Protein AF-A0A2A2WLZ0-F1 (afdb_monomer_lite)

Foldseek 3Di:
DDDDDDDDPDDPDPVVLVVLPDQADDLQALVNLVVLLPDPVNVVQLVVQWQDDDLPDFTFGNDDADPVQFDKGQSDDDDDPDSRRIDTSLVNLQCSVPNGDHDPRSDPVPRDDDDDPVPRNRGNNND

Radius of gyration: 19.58 Å; chains: 1; bounding box: 45×59×43 Å

pLDDT: mean 82.62, std 17.24, range [42.44, 98.56]

Structure (mmCIF, N/CA/C/O backbone):
data_AF-A0A2A2WLZ0-F1
#
_entry.id   AF-A0A2A2WLZ0-F1
#
loop_
_atom_site.group_PDB
_atom_site.id
_atom_site.type_symbol
_atom_site.label_atom_id
_atom_site.label_alt_id
_atom_site.label_comp_id
_atom_site.label_asym_id
_atom_site.label_entity_id
_atom_site.label_seq_id
_atom_site.pdbx_PDB_ins_code
_atom_site.Cartn_x
_atom_site.Cartn_y
_atom_site.Cartn_z
_atom_site.occupancy
_atom_site.B_iso_or_equiv
_atom_site.auth_seq_id
_atom_site.auth_comp_id
_atom_site.auth_asym_id
_atom_site.auth_atom_id
_atom_site.pdbx_PDB_model_num
ATOM 1 N N . MET A 1 1 ? 30.408 -48.717 1.019 1.00 42.78 1 MET A N 1
ATOM 2 C CA . MET A 1 1 ? 29.169 -47.911 0.985 1.00 42.78 1 MET A CA 1
ATOM 3 C C . MET A 1 1 ? 29.456 -46.684 0.138 1.00 42.78 1 MET A C 1
ATOM 5 O O . MET A 1 1 ? 30.128 -45.777 0.607 1.00 42.78 1 MET A O 1
ATOM 9 N N . THR A 1 2 ? 29.088 -46.718 -1.139 1.00 42.44 2 THR A N 1
ATOM 10 C CA . THR A 1 2 ? 29.422 -45.679 -2.125 1.00 42.44 2 THR A CA 1
ATOM 11 C C . THR A 1 2 ? 28.236 -44.727 -2.231 1.00 42.44 2 THR A C 1
ATOM 13 O O . THR A 1 2 ? 27.134 -45.160 -2.55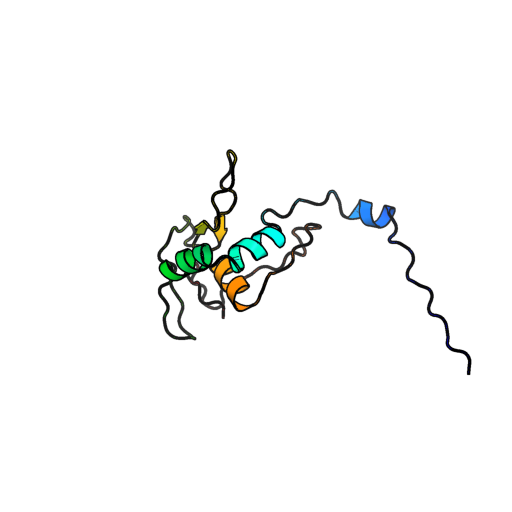7 1.00 42.44 2 THR A O 1
ATOM 16 N N . ALA A 1 3 ? 28.441 -43.452 -1.899 1.00 46.91 3 ALA A N 1
ATOM 17 C CA . ALA A 1 3 ? 27.422 -42.418 -2.033 1.00 46.91 3 ALA A CA 1
ATOM 18 C C . ALA A 1 3 ? 27.069 -42.236 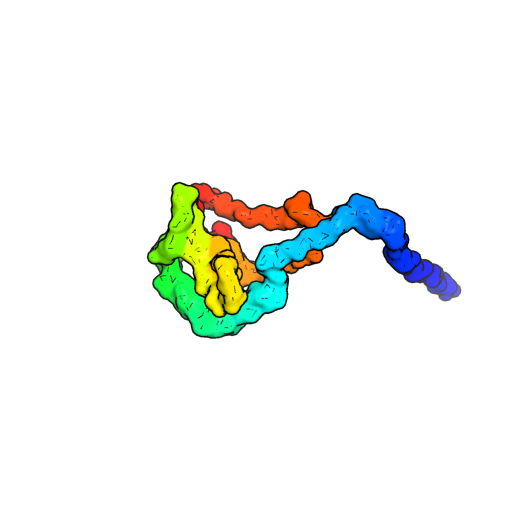-3.518 1.00 46.91 3 ALA A C 1
ATOM 20 O O . ALA A 1 3 ? 27.950 -41.971 -4.337 1.00 46.91 3 ALA A O 1
ATOM 21 N N . ALA A 1 4 ? 25.793 -42.403 -3.868 1.00 49.28 4 ALA A N 1
ATOM 22 C CA . ALA A 1 4 ? 25.300 -42.096 -5.202 1.00 49.28 4 ALA A CA 1
ATOM 23 C C . ALA A 1 4 ? 25.375 -40.578 -5.417 1.00 49.28 4 ALA A C 1
ATOM 25 O O . ALA A 1 4 ? 24.677 -39.806 -4.759 1.00 49.28 4 ALA A O 1
ATOM 26 N N . LEU A 1 5 ? 26.256 -40.157 -6.323 1.00 54.19 5 LEU A N 1
ATOM 27 C CA . LEU A 1 5 ? 26.304 -38.795 -6.838 1.00 54.19 5 LEU A CA 1
ATOM 28 C C . LEU A 1 5 ? 25.038 -38.575 -7.672 1.00 54.19 5 LEU A C 1
ATOM 30 O O . LEU A 1 5 ? 24.927 -39.095 -8.781 1.00 54.19 5 LEU A O 1
ATOM 34 N N . PHE A 1 6 ? 24.067 -37.838 -7.133 1.00 50.25 6 PHE A N 1
ATOM 35 C CA . PHE A 1 6 ? 22.956 -37.344 -7.940 1.00 50.25 6 PHE A CA 1
ATOM 36 C C . PHE A 1 6 ? 23.512 -36.348 -8.969 1.00 50.25 6 PHE A C 1
ATOM 38 O O . PHE A 1 6 ? 24.222 -35.417 -8.575 1.00 50.25 6 PHE A O 1
ATOM 45 N N . PRO A 1 7 ? 23.236 -36.526 -10.272 1.00 55.56 7 PRO A N 1
ATOM 46 C CA . PRO A 1 7 ? 23.659 -35.567 -11.277 1.00 55.56 7 PRO A CA 1
ATOM 47 C C . PRO A 1 7 ? 22.993 -34.215 -11.006 1.00 55.56 7 PRO A C 1
ATOM 49 O O . PRO A 1 7 ? 21.803 -34.141 -10.696 1.00 55.56 7 PRO A O 1
ATOM 52 N N . LEU A 1 8 ? 23.782 -33.145 -11.116 1.00 54.44 8 LEU A N 1
ATOM 53 C CA . LEU A 1 8 ? 23.266 -31.780 -11.099 1.00 54.44 8 LEU A CA 1
ATOM 54 C C . LEU A 1 8 ? 22.199 -31.643 -12.198 1.00 54.44 8 LEU A C 1
ATOM 56 O O . LEU A 1 8 ? 22.409 -32.165 -13.298 1.00 54.44 8 LEU A O 1
ATOM 60 N N . PRO A 1 9 ? 21.066 -30.966 -11.934 1.00 57.00 9 PRO A N 1
ATOM 61 C CA . PRO A 1 9 ? 20.073 -30.729 -12.968 1.00 57.00 9 PRO A CA 1
ATOM 62 C C . PRO A 1 9 ? 20.734 -30.003 -14.142 1.00 57.00 9 PRO A C 1
ATOM 64 O O . PRO A 1 9 ? 21.502 -29.057 -13.948 1.00 57.00 9 PRO A O 1
ATOM 67 N N . ALA A 1 10 ? 20.454 -30.482 -15.355 1.00 63.12 10 ALA A N 1
ATOM 68 C CA . ALA A 1 10 ? 20.907 -29.843 -16.579 1.00 63.12 10 ALA A CA 1
ATOM 69 C C . ALA A 1 10 ? 20.489 -28.365 -16.574 1.00 63.12 10 ALA A C 1
ATOM 71 O O . ALA A 1 10 ? 19.414 -28.018 -16.075 1.00 63.12 10 ALA A O 1
ATOM 72 N N . ALA A 1 11 ? 21.352 -27.498 -17.111 1.00 59.47 11 ALA A N 1
ATOM 73 C CA . ALA A 1 11 ? 21.020 -26.092 -17.298 1.00 59.47 11 ALA A CA 1
ATOM 74 C C . ALA A 1 11 ? 19.663 -25.981 -18.023 1.00 59.47 11 ALA A C 1
ATOM 76 O O . ALA A 1 11 ? 19.402 -26.785 -18.923 1.00 59.47 11 ALA A O 1
ATOM 77 N N . PRO A 1 12 ? 18.789 -25.043 -17.621 1.00 58.50 12 PRO A N 1
ATOM 78 C CA . PRO A 1 12 ? 17.434 -24.970 -18.149 1.00 58.50 12 PRO A CA 1
ATOM 79 C C . PRO A 1 12 ? 17.461 -24.846 -19.674 1.00 58.50 12 PRO A C 1
ATOM 81 O O . PRO A 1 12 ? 18.141 -23.978 -20.226 1.00 58.50 12 PRO A O 1
ATOM 84 N N . ASP A 1 13 ? 16.725 -25.739 -20.335 1.00 65.62 13 ASP A N 1
ATOM 85 C CA . ASP A 1 13 ? 16.619 -25.794 -21.787 1.00 65.62 13 ASP A CA 1
ATOM 86 C C . ASP A 1 13 ? 16.086 -24.457 -22.317 1.00 65.62 13 ASP A C 1
ATOM 88 O O . ASP A 1 13 ? 14.995 -23.993 -21.968 1.00 65.62 13 ASP A O 1
ATOM 92 N N . THR A 1 14 ? 16.889 -23.811 -23.156 1.00 58.31 14 THR A N 1
ATOM 93 C CA . THR A 1 14 ? 16.584 -22.495 -23.717 1.00 58.31 14 THR A CA 1
ATOM 94 C C . THR A 1 14 ? 15.345 -22.550 -24.619 1.00 58.31 14 THR A C 1
ATOM 96 O O . THR A 1 14 ? 14.612 -21.563 -24.699 1.00 58.31 14 THR A O 1
ATOM 99 N N . GLN A 1 15 ? 15.040 -23.710 -25.224 1.00 60.66 15 GLN A N 1
ATOM 100 C CA . GLN A 1 15 ? 13.779 -23.913 -25.945 1.00 60.66 15 GLN A CA 1
ATOM 101 C C . GLN A 1 15 ? 12.575 -23.876 -25.000 1.00 60.66 15 GLN A C 1
ATOM 103 O O . GLN A 1 15 ? 11.583 -23.218 -25.312 1.00 60.66 15 GLN A O 1
ATOM 108 N N . GLN A 1 16 ? 12.664 -24.495 -23.821 1.00 60.50 16 GLN A N 1
ATOM 109 C CA . GLN A 1 16 ? 11.573 -24.496 -22.844 1.00 60.50 16 GLN A CA 1
ATOM 110 C C . GLN A 1 16 ? 11.287 -23.086 -22.300 1.00 60.50 16 GLN A C 1
ATOM 112 O O . GLN A 1 16 ? 10.130 -22.733 -22.080 1.00 60.50 16 GLN A O 1
ATOM 117 N N . LEU A 1 17 ? 12.322 -22.252 -22.148 1.00 59.03 17 LEU A N 1
ATOM 118 C CA . LEU A 1 17 ? 12.171 -20.846 -21.755 1.00 59.03 17 LEU A CA 1
ATOM 119 C C . LEU A 1 17 ? 11.491 -19.997 -22.843 1.00 59.03 17 LEU A C 1
ATOM 121 O O . LEU A 1 17 ? 10.722 -19.099 -22.510 1.00 59.03 17 LEU A O 1
ATOM 125 N N . SER A 1 18 ? 11.710 -20.301 -24.128 1.00 63.25 18 SER A N 1
ATOM 126 C CA . SER A 1 18 ? 11.085 -19.576 -25.249 1.00 63.25 18 SER A CA 1
ATOM 127 C C . SER A 1 18 ? 9.566 -19.790 -25.362 1.00 63.25 18 SER A C 1
ATOM 129 O O . SER A 1 18 ? 8.857 -18.936 -25.892 1.00 63.25 18 SER A O 1
ATOM 131 N N . LEU A 1 19 ? 9.045 -20.890 -24.803 1.00 66.19 19 LEU A N 1
ATOM 132 C CA . LEU A 1 19 ? 7.610 -21.204 -24.771 1.00 66.19 19 LEU A CA 1
ATOM 133 C C . LEU A 1 19 ? 6.832 -20.397 -23.716 1.00 66.19 19 LEU A C 1
ATOM 135 O O . LEU A 1 19 ? 5.603 -20.371 -23.752 1.00 66.19 19 LEU A O 1
ATOM 139 N N . LEU A 1 20 ? 7.527 -19.732 -22.787 1.00 65.19 20 LEU A N 1
ATOM 140 C CA . LEU A 1 20 ? 6.916 -18.906 -21.737 1.00 65.19 20 LEU A CA 1
ATOM 141 C C . LEU A 1 20 ? 6.493 -17.510 -22.240 1.00 65.19 20 LEU A C 1
ATOM 143 O O . LEU A 1 20 ? 5.816 -16.781 -21.515 1.00 65.19 20 LEU A O 1
ATOM 147 N N . GLY A 1 21 ? 6.837 -17.160 -23.487 1.00 64.12 21 GLY A N 1
ATOM 148 C CA . GLY A 1 21 ? 6.600 -15.842 -24.078 1.00 64.12 21 GLY A CA 1
ATOM 149 C C . GLY A 1 21 ? 7.570 -14.770 -23.570 1.00 64.12 21 GLY A C 1
ATOM 150 O O . GLY A 1 21 ? 8.447 -15.037 -22.748 1.00 64.12 21 GLY A O 1
ATOM 151 N N . ASP A 1 22 ? 7.417 -13.538 -24.064 1.00 64.50 22 ASP A N 1
ATOM 152 C CA . ASP A 1 22 ? 8.259 -12.423 -23.622 1.00 64.50 22 ASP A CA 1
ATOM 153 C C . ASP A 1 22 ? 7.948 -12.061 -22.157 1.00 64.50 22 ASP A C 1
ATOM 155 O O . ASP A 1 22 ? 6.790 -11.744 -21.839 1.00 64.50 22 ASP A O 1
ATOM 159 N N . PRO A 1 23 ? 8.949 -12.054 -21.253 1.00 59.06 23 PRO A N 1
ATOM 160 C CA . PRO A 1 23 ? 8.738 -11.674 -19.865 1.00 59.06 23 PRO A CA 1
ATOM 161 C C . PRO A 1 23 ? 8.198 -10.245 -19.798 1.00 59.06 23 PRO A C 1
ATOM 163 O O . PRO A 1 23 ? 8.811 -9.287 -20.279 1.00 59.06 23 PRO A O 1
ATOM 166 N N . ARG A 1 24 ? 7.021 -10.089 -19.186 1.00 62.09 24 ARG A N 1
ATOM 167 C CA . ARG A 1 24 ? 6.411 -8.772 -19.004 1.00 62.09 24 ARG A CA 1
ATOM 168 C C . ARG A 1 24 ? 6.997 -8.133 -17.749 1.00 62.09 24 ARG A C 1
ATOM 170 O O . ARG A 1 24 ? 6.863 -8.699 -16.664 1.00 62.09 24 ARG A O 1
ATOM 177 N N . PRO A 1 25 ? 7.589 -6.932 -17.836 1.00 63.38 25 PRO A N 1
ATOM 178 C CA . PRO A 1 25 ? 8.159 -6.290 -16.663 1.00 63.38 25 PRO A CA 1
ATOM 179 C C . PRO A 1 25 ? 7.081 -6.079 -15.593 1.00 63.38 25 PRO A C 1
ATOM 181 O O . PRO A 1 25 ? 6.024 -5.494 -15.852 1.00 63.38 25 PRO A O 1
ATOM 184 N N . VAL A 1 26 ? 7.359 -6.542 -14.370 1.00 71.31 26 VAL A N 1
ATOM 185 C CA . VAL A 1 26 ? 6.492 -6.296 -13.214 1.00 71.31 26 VAL A CA 1
ATOM 186 C C . VAL A 1 26 ? 6.353 -4.789 -13.030 1.00 71.31 26 VAL A C 1
ATOM 188 O O . VAL A 1 26 ? 7.346 -4.075 -12.892 1.00 71.31 26 VAL A O 1
ATOM 191 N N . ARG A 1 27 ? 5.108 -4.296 -12.983 1.00 73.50 27 ARG A N 1
ATOM 192 C CA . ARG A 1 27 ? 4.817 -2.857 -12.849 1.00 73.50 27 ARG A CA 1
ATOM 193 C C . ARG A 1 27 ? 5.504 -2.222 -11.632 1.00 73.50 27 ARG A C 1
ATOM 195 O O . ARG A 1 27 ? 5.918 -1.067 -11.704 1.00 73.50 27 ARG A O 1
ATOM 202 N N . THR A 1 28 ? 5.618 -2.977 -10.541 1.00 83.69 28 THR A N 1
ATOM 203 C CA . THR A 1 28 ? 6.335 -2.590 -9.323 1.00 83.69 28 THR A CA 1
ATOM 204 C C . THR A 1 28 ? 7.266 -3.727 -8.886 1.00 83.69 28 THR A C 1
ATOM 206 O O . THR A 1 28 ? 6.795 -4.667 -8.243 1.00 83.69 28 THR A O 1
ATOM 209 N N . PRO A 1 29 ? 8.569 -3.661 -9.210 1.00 82.38 29 PRO A N 1
ATOM 210 C CA . PRO A 1 29 ? 9.546 -4.664 -8.791 1.00 82.38 29 PRO A CA 1
ATOM 211 C C . PRO A 1 29 ? 9.684 -4.775 -7.264 1.00 82.38 29 PRO A C 1
ATOM 213 O O . PRO A 1 29 ? 9.500 -3.792 -6.539 1.00 82.38 29 PRO A O 1
ATOM 216 N N . ALA A 1 30 ? 10.093 -5.951 -6.774 1.00 85.69 30 ALA A N 1
ATOM 217 C CA . ALA A 1 30 ? 10.331 -6.215 -5.350 1.00 85.69 30 ALA A CA 1
ATOM 218 C C . ALA A 1 30 ? 11.356 -5.253 -4.716 1.00 85.69 30 ALA A C 1
ATOM 220 O O . ALA A 1 30 ? 11.249 -4.900 -3.541 1.00 85.69 30 ALA A O 1
ATOM 221 N N . THR A 1 31 ? 12.325 -4.765 -5.495 1.00 87.38 31 THR A N 1
ATOM 222 C CA . THR A 1 31 ? 13.296 -3.753 -5.051 1.00 87.38 31 THR A CA 1
ATOM 223 C C . THR A 1 31 ? 12.634 -2.426 -4.675 1.00 87.38 31 THR A C 1
ATOM 225 O O . THR A 1 31 ? 12.968 -1.869 -3.631 1.00 87.38 31 THR A O 1
ATOM 228 N N . LEU A 1 32 ? 11.654 -1.946 -5.452 1.00 89.50 32 LEU A N 1
ATOM 229 C CA . LEU A 1 32 ? 10.895 -0.736 -5.108 1.00 89.50 32 LEU A CA 1
ATOM 230 C C . LEU A 1 32 ? 10.037 -0.947 -3.862 1.00 89.50 32 LEU A C 1
ATOM 232 O O . LEU A 1 32 ? 10.005 -0.081 -2.990 1.00 89.50 32 LEU A O 1
ATOM 236 N N . TRP A 1 33 ? 9.388 -2.110 -3.748 1.00 92.00 33 TRP A N 1
ATOM 237 C CA . TRP A 1 33 ? 8.651 -2.467 -2.538 1.00 92.00 33 TRP A CA 1
ATOM 238 C C . TRP A 1 33 ? 9.543 -2.446 -1.306 1.00 92.00 33 TRP A C 1
ATOM 240 O O . TRP A 1 33 ? 9.148 -1.864 -0.302 1.00 92.00 33 TRP A O 1
ATOM 250 N N . ARG A 1 34 ? 10.755 -3.004 -1.390 1.00 93.44 34 ARG A N 1
ATOM 251 C CA . ARG A 1 34 ? 11.720 -2.971 -0.288 1.00 93.44 34 ARG A CA 1
ATOM 252 C C . ARG A 1 34 ? 12.021 -1.542 0.141 1.00 93.44 34 ARG A C 1
ATOM 254 O O . ARG A 1 34 ? 11.858 -1.242 1.313 1.00 93.44 34 ARG A O 1
ATOM 261 N N . ILE A 1 35 ? 12.348 -0.660 -0.805 1.00 93.81 35 ILE A N 1
ATOM 262 C CA . ILE A 1 35 ? 12.631 0.756 -0.522 1.00 93.81 35 ILE A CA 1
ATOM 263 C C . ILE A 1 35 ? 11.451 1.419 0.197 1.00 93.81 35 ILE A C 1
ATOM 265 O O . ILE A 1 35 ? 11.625 2.004 1.264 1.00 93.81 35 ILE A O 1
ATOM 269 N N . TRP A 1 36 ? 10.241 1.318 -0.358 1.00 94.75 36 TRP A N 1
ATOM 270 C CA . TRP A 1 36 ? 9.069 1.996 0.203 1.00 94.75 36 TRP A CA 1
ATOM 271 C C . TRP A 1 36 ? 8.660 1.435 1.556 1.00 94.75 36 TRP A C 1
ATOM 273 O O . TRP A 1 36 ? 8.323 2.191 2.463 1.00 94.75 36 TRP A O 1
ATOM 283 N N . LEU A 1 37 ? 8.704 0.109 1.692 1.00 95.81 37 LEU A N 1
ATOM 284 C CA . LEU A 1 37 ? 8.347 -0.563 2.924 1.00 95.81 37 LEU A CA 1
ATOM 285 C C . LEU A 1 37 ? 9.398 -0.377 4.002 1.00 95.81 37 LEU A C 1
ATOM 287 O O . LEU A 1 37 ? 9.031 -0.621 5.135 1.00 95.81 37 LEU A O 1
ATOM 291 N N . THR A 1 38 ? 10.645 0.022 3.732 1.00 96.62 38 THR A N 1
ATOM 292 C CA . THR A 1 38 ? 11.651 0.304 4.778 1.00 96.62 38 THR A CA 1
ATOM 293 C C . THR A 1 38 ? 11.846 1.790 5.063 1.00 96.62 38 THR A C 1
ATOM 295 O O . THR A 1 38 ? 12.345 2.121 6.132 1.00 96.62 38 THR A O 1
ATOM 298 N N . ASP A 1 39 ? 11.445 2.681 4.154 1.00 96.62 39 ASP A N 1
ATOM 299 C CA . ASP A 1 39 ? 11.570 4.129 4.338 1.00 96.62 39 ASP A CA 1
ATOM 300 C C . ASP A 1 39 ? 10.629 4.656 5.450 1.00 96.62 39 ASP A C 1
ATOM 302 O O . ASP A 1 39 ? 9.398 4.589 5.301 1.00 96.62 39 ASP A O 1
ATOM 306 N N . PRO A 1 40 ? 11.164 5.227 6.550 1.00 97.50 40 PRO A N 1
ATOM 307 C CA . PRO A 1 40 ? 10.352 5.740 7.653 1.00 97.50 40 PRO A CA 1
ATOM 308 C C . PRO A 1 40 ? 9.366 6.829 7.223 1.00 97.50 40 PRO A C 1
ATOM 310 O O . PRO A 1 40 ? 8.217 6.825 7.668 1.00 97.50 40 PRO A O 1
ATOM 313 N N . ALA A 1 41 ? 9.772 7.725 6.317 1.00 96.62 41 ALA A N 1
ATOM 314 C CA . ALA A 1 41 ? 8.909 8.809 5.858 1.00 96.62 41 ALA A CA 1
ATOM 315 C C . ALA A 1 41 ? 7.705 8.264 5.074 1.00 96.62 41 ALA A C 1
ATOM 317 O O . ALA A 1 41 ? 6.571 8.716 5.253 1.00 96.62 41 ALA A O 1
ATOM 318 N N . THR A 1 42 ? 7.920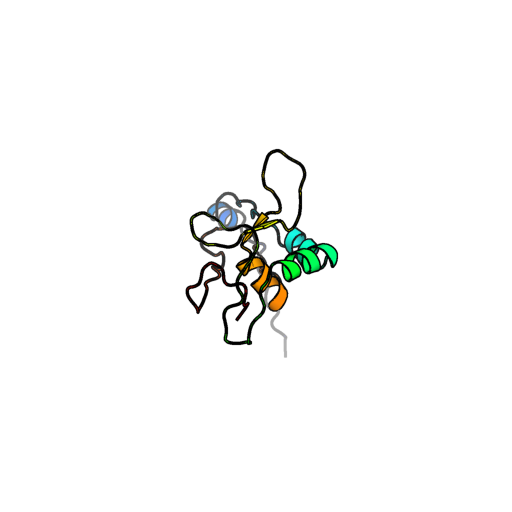 7.263 4.219 1.00 96.88 42 THR A N 1
ATOM 319 C CA . THR A 1 42 ? 6.845 6.603 3.469 1.00 96.88 42 THR A CA 1
ATOM 320 C C . THR A 1 42 ? 5.895 5.839 4.385 1.00 96.88 42 THR A C 1
ATOM 322 O O . THR A 1 42 ? 4.679 5.999 4.244 1.00 96.88 42 THR A O 1
ATOM 325 N N . ARG A 1 43 ? 6.413 5.103 5.378 1.00 97.94 43 ARG A N 1
ATOM 326 C CA . ARG A 1 43 ? 5.585 4.456 6.411 1.00 97.94 43 ARG A CA 1
ATOM 327 C C . ARG A 1 43 ? 4.732 5.467 7.172 1.00 97.94 43 ARG A C 1
ATOM 329 O O . ARG A 1 43 ? 3.528 5.270 7.292 1.00 97.94 43 ARG A O 1
ATOM 336 N N . GLN A 1 44 ? 5.316 6.577 7.616 1.00 98.06 44 GLN A N 1
ATOM 337 C CA . GLN A 1 44 ? 4.584 7.609 8.350 1.00 98.06 44 GLN A CA 1
ATOM 338 C C . GLN A 1 44 ? 3.452 8.219 7.508 1.00 98.06 44 GLN A C 1
ATOM 340 O O . GLN A 1 44 ? 2.319 8.331 7.973 1.00 98.06 44 GLN A O 1
ATOM 345 N N . ARG A 1 45 ? 3.709 8.542 6.230 1.00 97.88 45 ARG A N 1
ATOM 346 C CA . ARG A 1 45 ? 2.663 9.034 5.309 1.00 97.88 45 ARG A CA 1
ATOM 347 C C . ARG A 1 45 ? 1.540 8.023 5.081 1.00 97.88 45 ARG A C 1
ATOM 349 O O . ARG A 1 45 ? 0.422 8.439 4.770 1.00 97.88 45 ARG A O 1
ATOM 356 N N . PHE A 1 46 ? 1.851 6.730 5.131 1.00 98.25 46 PHE A N 1
ATOM 357 C CA . PHE A 1 46 ? 0.867 5.662 5.004 1.00 98.25 46 PHE A CA 1
ATOM 358 C C . PHE A 1 46 ? 0.004 5.555 6.262 1.00 98.25 46 PHE A C 1
ATOM 360 O O . PHE A 1 46 ? -1.220 5.575 6.163 1.00 98.25 46 PHE A O 1
ATOM 367 N N . GLU A 1 47 ? 0.627 5.515 7.441 1.00 97.88 47 GLU A N 1
ATOM 368 C CA . GLU A 1 47 ? -0.084 5.396 8.718 1.00 97.88 47 GLU A CA 1
ATOM 369 C C . GLU A 1 47 ? -0.991 6.592 9.006 1.00 97.88 47 GLU A C 1
ATOM 371 O O . GLU A 1 47 ? -2.130 6.400 9.422 1.00 97.88 47 GLU A O 1
ATOM 376 N N . ASN A 1 48 ? -0.570 7.808 8.647 1.00 98.06 48 ASN A N 1
ATOM 377 C CA . ASN A 1 48 ? -1.401 9.013 8.768 1.00 98.06 48 ASN A CA 1
ATOM 378 C C . ASN A 1 48 ? -2.688 8.972 7.919 1.00 98.06 48 ASN A C 1
ATOM 380 O O . ASN A 1 48 ? -3.529 9.859 8.033 1.00 98.06 48 ASN A O 1
ATOM 384 N N . LYS A 1 49 ? -2.835 7.979 7.033 1.00 98.31 49 LYS A N 1
ATOM 385 C CA . LYS A 1 49 ? -4.005 7.783 6.167 1.00 98.31 49 LYS A CA 1
ATOM 386 C C . LYS A 1 49 ? -4.802 6.526 6.513 1.00 98.31 49 LYS A C 1
ATOM 388 O O . LYS A 1 49 ? -5.695 6.145 5.753 1.00 98.31 49 LYS A O 1
ATOM 393 N N . ARG A 1 50 ? -4.508 5.886 7.646 1.00 97.06 50 ARG A N 1
ATOM 394 C CA . ARG A 1 50 ? -5.263 4.740 8.155 1.00 97.06 50 ARG A CA 1
ATOM 395 C C . ARG A 1 50 ? -6.027 5.141 9.394 1.00 97.06 50 ARG A C 1
ATOM 397 O O . ARG A 1 50 ? -5.440 5.529 10.400 1.00 97.06 50 ARG A O 1
ATOM 404 N N . TYR A 1 51 ? -7.335 4.947 9.354 1.00 98.06 51 TYR A N 1
ATOM 405 C CA . TYR A 1 51 ? -8.126 4.952 10.569 1.00 98.06 51 TYR A CA 1
ATOM 406 C C . TYR A 1 51 ? -8.061 3.560 11.206 1.00 98.06 51 TYR A C 1
ATOM 408 O O . TYR A 1 51 ? -8.773 2.638 10.800 1.00 98.06 51 TYR A O 1
ATOM 416 N N . ARG A 1 52 ? -7.137 3.376 12.155 1.00 97.25 52 ARG A N 1
ATOM 417 C CA . ARG A 1 52 ? -6.961 2.095 12.853 1.00 97.25 52 ARG A CA 1
ATOM 418 C C . ARG A 1 52 ? -8.093 1.882 13.859 1.00 97.25 52 ARG A C 1
ATOM 420 O O . ARG A 1 52 ? -8.411 2.770 14.644 1.00 97.25 52 ARG A O 1
ATOM 427 N N . ARG A 1 53 ? -8.683 0.689 13.817 1.00 97.50 53 ARG A N 1
ATOM 428 C CA . ARG A 1 53 ? -9.727 0.217 14.738 1.00 97.50 53 ARG A CA 1
ATOM 429 C C . ARG A 1 53 ? -9.258 -1.077 15.419 1.00 97.50 53 ARG A C 1
ATOM 431 O O . ARG A 1 53 ? -8.067 -1.380 15.374 1.00 97.50 53 ARG A O 1
ATOM 438 N N . GLY A 1 54 ? -10.162 -1.833 16.044 1.00 96.81 54 GLY A N 1
ATOM 439 C CA . GLY A 1 54 ? -9.835 -3.135 16.635 1.00 96.81 54 GLY A CA 1
ATOM 440 C C . GLY A 1 54 ? -9.237 -4.134 15.624 1.00 96.81 54 GLY A C 1
ATOM 441 O O . GLY A 1 54 ? -9.377 -3.941 14.411 1.00 96.81 54 GLY A O 1
ATOM 442 N N . PRO A 1 55 ? -8.574 -5.203 16.101 1.00 93.00 55 PRO A N 1
ATOM 443 C CA . PRO A 1 55 ? -7.861 -6.167 15.254 1.00 93.00 55 PRO A CA 1
ATOM 444 C C . PRO A 1 55 ? -8.772 -6.915 14.271 1.00 93.00 55 PRO A C 1
ATOM 446 O O . PRO A 1 55 ? -8.350 -7.162 13.146 1.00 93.00 55 PRO A O 1
ATOM 449 N N . ASP A 1 56 ? -10.026 -7.172 14.646 1.00 94.00 56 ASP A N 1
ATOM 450 C CA . ASP A 1 56 ? -11.027 -7.844 13.797 1.00 94.00 56 ASP A CA 1
ATOM 451 C C . ASP A 1 56 ? -11.944 -6.856 13.059 1.00 94.00 56 ASP A C 1
ATOM 453 O O . ASP A 1 56 ? -12.917 -7.229 12.406 1.00 94.00 56 ASP A O 1
ATOM 457 N N . GLN A 1 57 ? -11.661 -5.557 13.169 1.00 97.62 57 GLN A N 1
ATOM 458 C CA . GLN A 1 57 ? -12.428 -4.508 12.509 1.00 97.62 57 GLN A CA 1
ATOM 459 C C . GLN A 1 57 ? -11.689 -4.032 11.263 1.00 97.62 57 GLN A C 1
ATOM 461 O O . GLN A 1 57 ? -10.461 -3.958 11.231 1.00 97.62 57 GLN A O 1
ATOM 466 N N . CYS A 1 58 ? -12.424 -3.625 10.226 1.00 98.19 58 CYS A N 1
ATOM 467 C CA . CYS A 1 58 ? -11.774 -3.018 9.064 1.00 98.19 58 CYS A CA 1
ATOM 468 C C . CYS A 1 58 ? -11.026 -1.748 9.481 1.00 98.19 58 CYS A C 1
ATOM 470 O O . CYS A 1 58 ? -11.526 -1.023 10.337 1.00 98.19 58 CYS A O 1
ATOM 472 N N . TRP A 1 59 ? -9.894 -1.425 8.859 1.00 98.44 59 TRP A N 1
ATOM 473 C CA . TRP A 1 59 ? -9.188 -0.156 9.095 1.00 98.44 59 TRP A CA 1
ATOM 474 C C . TRP A 1 59 ? -9.368 0.745 7.868 1.00 98.44 59 TRP A C 1
ATOM 476 O O . TRP A 1 59 ? -8.656 0.539 6.879 1.00 98.44 59 TRP A O 1
ATOM 486 N N . PRO A 1 60 ? -10.346 1.675 7.863 1.00 98.12 60 PRO A N 1
ATOM 487 C CA . PRO A 1 60 ? -10.635 2.501 6.698 1.00 98.12 60 PRO A CA 1
ATOM 488 C C . PRO A 1 60 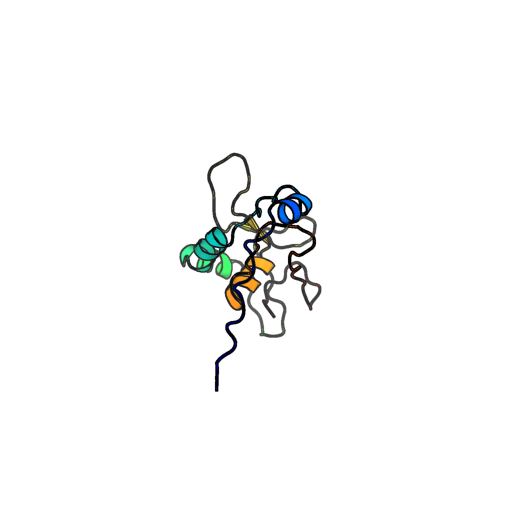? -9.425 3.302 6.221 1.00 98.12 60 PRO A C 1
ATOM 490 O O . PRO A 1 60 ? -8.728 3.948 7.006 1.00 98.12 60 PRO A O 1
ATOM 493 N N . TRP A 1 61 ? -9.207 3.281 4.911 1.00 98.56 61 TRP A N 1
ATOM 494 C CA . TRP A 1 61 ? -8.335 4.218 4.223 1.00 98.56 61 TRP A CA 1
ATOM 495 C C . TRP A 1 61 ? -9.016 5.582 4.134 1.00 98.56 61 TRP A C 1
ATOM 497 O O . TRP A 1 61 ? -10.121 5.686 3.609 1.00 98.56 61 TRP A O 1
ATOM 507 N N . ILE A 1 62 ? -8.341 6.627 4.609 1.00 98.06 62 ILE A N 1
ATOM 508 C CA . ILE A 1 62 ? -8.839 8.014 4.565 1.00 98.06 62 ILE A CA 1
ATOM 509 C C . ILE A 1 62 ? -8.100 8.869 3.520 1.00 98.06 62 ILE A C 1
ATOM 511 O O . ILE A 1 62 ? -8.202 10.092 3.511 1.00 98.06 62 ILE A O 1
ATOM 515 N N . GLY A 1 63 ? -7.307 8.233 2.653 1.00 97.19 63 GLY A N 1
ATOM 516 C CA . GLY A 1 63 ? -6.620 8.884 1.538 1.00 97.19 63 GLY A CA 1
ATOM 517 C C . GLY A 1 63 ? -7.408 8.827 0.226 1.00 97.19 63 GLY A C 1
ATOM 518 O O . GLY A 1 63 ? -8.616 8.623 0.201 1.00 97.19 63 GLY A O 1
ATOM 519 N N . ALA A 1 64 ? -6.696 8.971 -0.898 1.00 96.75 64 ALA A N 1
ATOM 520 C CA . ALA A 1 64 ? -7.305 8.897 -2.225 1.00 96.75 64 ALA A CA 1
ATOM 521 C C . ALA A 1 64 ? -7.932 7.518 -2.482 1.00 96.75 64 ALA A C 1
ATOM 523 O O . ALA A 1 64 ? -7.307 6.492 -2.202 1.00 96.75 64 ALA A O 1
ATOM 524 N N . ILE A 1 65 ? -9.124 7.512 -3.075 1.00 96.75 65 ILE A N 1
ATOM 525 C CA . ILE A 1 65 ? -9.856 6.317 -3.504 1.00 96.75 65 ILE A CA 1
ATOM 526 C C . ILE A 1 65 ? -10.112 6.374 -5.012 1.00 96.75 65 ILE A C 1
ATOM 528 O O . ILE A 1 65 ? -10.162 7.449 -5.609 1.00 96.75 65 ILE A O 1
ATOM 532 N N . SER A 1 66 ? -10.235 5.209 -5.642 1.00 91.00 66 SER A N 1
ATOM 533 C CA . SER A 1 66 ? -10.698 5.102 -7.031 1.00 91.00 66 SER A CA 1
ATOM 534 C C . SER A 1 66 ? -12.229 5.116 -7.111 1.00 91.00 66 SER A C 1
ATOM 536 O O . SER A 1 66 ? -12.909 4.977 -6.096 1.00 91.00 66 SER A O 1
ATOM 538 N N . SER A 1 67 ? -12.777 5.182 -8.328 1.00 92.56 67 SER A N 1
ATOM 539 C CA . SER A 1 67 ? -14.219 5.020 -8.580 1.00 92.56 67 SER A CA 1
ATOM 540 C C . SER A 1 67 ? -14.777 3.658 -8.145 1.00 92.56 67 SER A C 1
ATOM 542 O O . SER A 1 67 ? -15.983 3.519 -7.995 1.00 92.56 67 SER A O 1
ATOM 544 N N . THR A 1 68 ? -13.914 2.665 -7.906 1.00 91.62 68 THR A N 1
ATOM 545 C CA . THR A 1 68 ? -14.296 1.333 -7.396 1.00 91.62 68 THR A CA 1
ATOM 546 C C . THR A 1 68 ? -14.198 1.222 -5.869 1.00 91.62 68 THR A C 1
ATOM 548 O O . THR A 1 68 ? -14.255 0.126 -5.324 1.00 91.62 68 THR A O 1
ATOM 551 N N . GLY A 1 69 ? -13.957 2.329 -5.159 1.00 93.94 69 GLY A N 1
ATOM 552 C CA . GLY A 1 69 ? -13.803 2.350 -3.700 1.00 93.94 69 GLY A CA 1
ATOM 553 C C . GLY A 1 69 ? -12.428 1.902 -3.185 1.00 93.94 69 GLY A C 1
ATOM 554 O O . GLY A 1 69 ? -12.093 2.170 -2.034 1.00 93.94 69 GLY A O 1
ATOM 555 N N . HIS A 1 70 ? -11.584 1.292 -4.025 1.00 95.81 70 HIS A N 1
ATOM 556 C CA . HIS A 1 70 ? -10.238 0.881 -3.621 1.00 95.81 70 HIS A CA 1
ATOM 557 C C . HIS A 1 70 ? -9.344 2.075 -3.275 1.00 95.81 70 HIS A C 1
ATOM 559 O O . HIS A 1 70 ? -9.183 3.003 -4.079 1.00 95.81 70 HIS A O 1
ATOM 565 N N . GLY A 1 71 ? -8.701 2.002 -2.108 1.00 97.06 71 GLY A N 1
ATOM 566 C CA . GLY A 1 71 ? -7.702 2.973 -1.673 1.00 97.06 71 GLY A CA 1
ATOM 567 C C . GLY A 1 71 ? -6.450 2.961 -2.553 1.00 97.06 71 GLY A C 1
ATOM 568 O O . GLY A 1 71 ? -5.934 1.908 -2.927 1.00 97.06 71 GLY A O 1
ATOM 569 N N . SER A 1 72 ? -5.933 4.146 -2.862 1.00 95.88 72 SER A N 1
ATOM 570 C CA . SER A 1 72 ? -4.696 4.366 -3.613 1.00 95.88 72 SER A CA 1
ATOM 571 C C . SER A 1 72 ? -3.675 5.108 -2.755 1.00 95.88 72 SER A C 1
ATOM 573 O O . SER A 1 72 ? -3.961 6.167 -2.192 1.00 95.88 72 SER A O 1
ATOM 575 N N . PHE A 1 73 ? -2.452 4.583 -2.696 1.00 96.12 73 PHE A N 1
ATOM 576 C CA . PHE A 1 73 ? -1.346 5.174 -1.955 1.00 96.12 73 PHE A CA 1
ATOM 577 C C . PHE A 1 73 ? -0.179 5.521 -2.880 1.00 96.12 73 PHE A C 1
ATOM 579 O O . PHE A 1 73 ? 0.341 4.671 -3.599 1.00 96.12 73 PHE A O 1
ATOM 586 N N . ARG A 1 74 ? 0.263 6.782 -2.842 1.00 94.38 74 ARG A N 1
ATOM 587 C CA . ARG A 1 74 ? 1.484 7.238 -3.517 1.00 94.38 74 ARG A CA 1
ATOM 588 C C . ARG A 1 74 ? 2.689 6.996 -2.601 1.00 94.38 74 ARG A C 1
ATOM 590 O O . ARG A 1 74 ? 2.986 7.825 -1.739 1.00 94.38 74 ARG A O 1
ATOM 597 N N . ALA A 1 75 ? 3.354 5.861 -2.795 1.00 93.81 75 ALA A N 1
ATOM 598 C CA . ALA A 1 75 ? 4.546 5.455 -2.057 1.00 93.81 75 ALA A CA 1
ATOM 599 C C . ALA A 1 75 ? 5.784 6.270 -2.461 1.00 93.81 75 ALA A C 1
ATOM 601 O O . ALA A 1 75 ? 6.577 6.638 -1.603 1.00 93.81 75 ALA A O 1
ATOM 602 N N . ALA A 1 76 ? 5.896 6.651 -3.735 1.00 89.81 76 ALA A N 1
ATOM 603 C CA . ALA A 1 76 ? 6.923 7.568 -4.223 1.00 89.81 76 ALA A CA 1
ATOM 604 C C . ALA A 1 76 ? 6.400 8.440 -5.371 1.00 89.81 76 ALA A C 1
ATOM 606 O O . ALA A 1 76 ? 5.438 8.078 -6.053 1.00 89.81 76 ALA A O 1
ATOM 607 N N . SER A 1 77 ? 7.062 9.575 -5.590 1.00 81.25 77 SER A N 1
ATOM 608 C CA . SER A 1 77 ? 6.934 10.379 -6.807 1.00 81.25 77 SER A CA 1
ATOM 609 C C . SER A 1 77 ? 8.142 10.072 -7.686 1.00 81.25 77 SER A C 1
ATOM 611 O O . SER A 1 77 ? 9.223 10.602 -7.450 1.00 81.25 77 SER A O 1
ATOM 613 N N . LEU A 1 78 ? 7.989 9.155 -8.641 1.00 71.50 78 LEU A N 1
ATOM 614 C CA . LEU A 1 78 ? 9.082 8.778 -9.540 1.00 71.50 78 LEU A CA 1
ATOM 615 C C . LEU A 1 78 ? 9.091 9.683 -10.789 1.00 71.50 78 LEU A C 1
ATOM 617 O O . LEU A 1 78 ? 8.008 10.027 -11.268 1.00 71.50 78 LEU A O 1
ATOM 621 N N . PRO A 1 79 ? 10.269 10.050 -11.333 1.00 64.44 79 PRO A N 1
ATOM 622 C CA . PRO A 1 79 ? 10.362 10.860 -12.549 1.00 64.44 79 PRO A CA 1
ATOM 623 C C . PRO A 1 79 ? 9.659 10.217 -13.761 1.00 64.44 79 PRO A C 1
ATOM 625 O O . PRO A 1 79 ? 9.661 8.992 -13.920 1.00 64.44 79 PRO A O 1
ATOM 628 N N . GLY A 1 80 ? 9.104 11.055 -14.645 1.00 64.19 80 GLY A N 1
ATOM 629 C CA . GLY A 1 80 ? 8.490 10.662 -15.922 1.00 64.19 80 GLY A CA 1
ATOM 630 C C . GLY A 1 80 ? 6.983 10.943 -16.029 1.00 64.19 80 GLY A C 1
ATOM 631 O O . GLY A 1 80 ? 6.313 11.243 -15.047 1.00 64.19 80 GLY A O 1
ATOM 632 N N . LEU A 1 81 ? 6.435 10.812 -17.244 1.00 50.47 81 LEU A N 1
ATOM 633 C CA . LEU A 1 81 ? 5.037 11.140 -17.596 1.00 50.47 81 LEU A CA 1
ATOM 634 C C . LEU A 1 81 ? 3.967 10.231 -16.958 1.00 50.47 81 LEU A C 1
ATOM 636 O O . LEU A 1 81 ? 2.773 10.480 -17.099 1.00 50.47 81 LEU A O 1
ATOM 640 N N . SER A 1 82 ? 4.362 9.154 -16.278 1.00 53.62 82 SER A N 1
ATOM 641 C CA . SER A 1 82 ? 3.421 8.169 -15.732 1.00 53.62 82 SER A CA 1
ATOM 642 C C . SER A 1 82 ? 3.356 8.246 -14.211 1.00 53.62 82 SER A C 1
ATOM 644 O O . SER A 1 82 ? 4.348 8.543 -13.553 1.00 53.62 82 SER A O 1
ATOM 646 N N . ARG A 1 83 ? 2.180 7.927 -13.645 1.00 56.94 83 ARG A N 1
ATOM 647 C CA . ARG A 1 83 ? 1.902 7.806 -12.196 1.00 56.94 83 ARG A CA 1
ATOM 648 C C . ARG A 1 83 ? 2.673 6.642 -11.541 1.00 56.94 83 ARG A C 1
ATOM 650 O O . ARG A 1 83 ? 2.075 5.750 -10.934 1.00 56.94 83 ARG A O 1
ATOM 657 N N . ARG A 1 84 ? 3.993 6.594 -11.716 1.00 73.00 84 ARG A N 1
ATOM 658 C CA . ARG A 1 84 ? 4.894 5.593 -11.142 1.00 73.00 84 ARG A CA 1
ATOM 659 C C . ARG A 1 84 ? 5.003 5.835 -9.636 1.00 73.00 84 ARG A C 1
ATOM 661 O O . ARG A 1 84 ? 5.046 6.976 -9.189 1.00 73.00 84 ARG A O 1
ATOM 668 N N . GLY A 1 85 ? 4.979 4.755 -8.855 1.00 85.50 85 GLY A N 1
ATOM 669 C CA . GLY A 1 85 ? 5.023 4.821 -7.389 1.00 85.50 85 GLY A CA 1
ATOM 670 C C . GLY A 1 85 ? 3.665 4.920 -6.685 1.00 85.50 85 GLY A C 1
ATOM 671 O O . GLY A 1 85 ? 3.633 5.105 -5.473 1.00 85.50 85 GLY A O 1
ATOM 672 N N . THR A 1 86 ? 2.540 4.791 -7.402 1.00 91.38 86 THR A N 1
ATOM 673 C CA . THR A 1 86 ? 1.212 4.615 -6.781 1.00 91.38 86 THR A CA 1
ATOM 674 C C . THR A 1 86 ? 0.800 3.145 -6.778 1.00 91.38 86 THR A C 1
ATOM 676 O O . THR A 1 86 ? 0.802 2.501 -7.829 1.00 91.38 86 THR A O 1
ATOM 679 N N . VAL A 1 87 ? 0.419 2.638 -5.607 1.00 92.88 87 VAL A N 1
ATOM 680 C CA . VAL A 1 87 ? 0.017 1.247 -5.352 1.00 92.88 87 VAL A CA 1
ATOM 681 C C . VAL A 1 87 ? -1.342 1.185 -4.642 1.00 92.88 87 VAL A C 1
ATOM 683 O O . VAL A 1 87 ? -1.740 2.173 -4.018 1.00 92.88 87 VAL A O 1
ATOM 686 N N . PRO A 1 88 ? -2.066 0.053 -4.706 1.00 94.94 88 PRO A N 1
ATOM 687 C CA . PRO A 1 88 ? -3.249 -0.157 -3.875 1.00 94.94 88 PRO A CA 1
ATOM 688 C C . PRO A 1 88 ? -2.898 -0.057 -2.385 1.00 94.94 88 PRO A C 1
ATOM 690 O O . PRO A 1 88 ? -1.903 -0.630 -1.935 1.00 94.94 88 PRO A O 1
ATOM 693 N N . ALA A 1 89 ? -3.710 0.666 -1.614 1.00 97.62 89 ALA A N 1
ATOM 694 C CA . ALA A 1 89 ? -3.454 0.896 -0.193 1.00 97.62 89 ALA A CA 1
ATOM 695 C C . ALA A 1 89 ? -3.517 -0.405 0.624 1.00 97.62 89 ALA A C 1
ATOM 697 O O . ALA A 1 89 ? -2.671 -0.621 1.491 1.00 97.62 89 ALA A O 1
ATOM 698 N N . HIS A 1 90 ? -4.460 -1.301 0.310 1.00 97.25 90 HIS A N 1
ATOM 699 C CA . HIS A 1 90 ? -4.559 -2.601 0.978 1.00 97.25 90 HIS A CA 1
ATOM 700 C C . HIS A 1 90 ? -3.333 -3.485 0.704 1.00 97.25 90 HIS A C 1
ATOM 702 O O . HIS A 1 90 ? -2.844 -4.150 1.611 1.00 97.25 90 HIS A O 1
ATOM 708 N N . LEU A 1 91 ? -2.778 -3.441 -0.514 1.00 95.62 91 LEU A N 1
ATOM 709 C CA . LEU A 1 91 ? -1.591 -4.218 -0.872 1.00 95.62 91 LEU A CA 1
ATOM 710 C C . LEU A 1 91 ? -0.359 -3.709 -0.124 1.00 95.62 91 LEU A C 1
ATOM 712 O O . LEU A 1 91 ? 0.443 -4.503 0.359 1.00 95.62 91 LEU A O 1
ATOM 716 N N . TYR A 1 92 ? -0.235 -2.386 0.024 1.00 97.19 92 TYR A N 1
ATOM 717 C CA . TYR A 1 92 ? 0.815 -1.801 0.852 1.00 97.19 92 TYR A CA 1
ATOM 718 C C . TYR A 1 92 ? 0.681 -2.232 2.322 1.00 97.19 92 TYR A C 1
ATOM 720 O O . TYR A 1 92 ? 1.675 -2.644 2.912 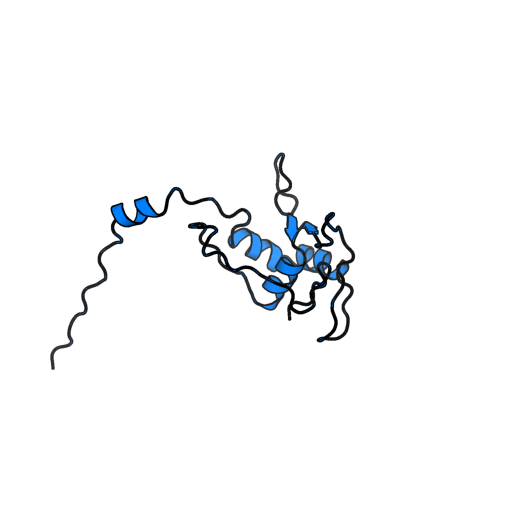1.00 97.19 92 TYR A O 1
ATOM 728 N N . ALA A 1 93 ? -0.529 -2.194 2.900 1.00 97.94 93 ALA A N 1
ATOM 729 C CA . ALA A 1 93 ? -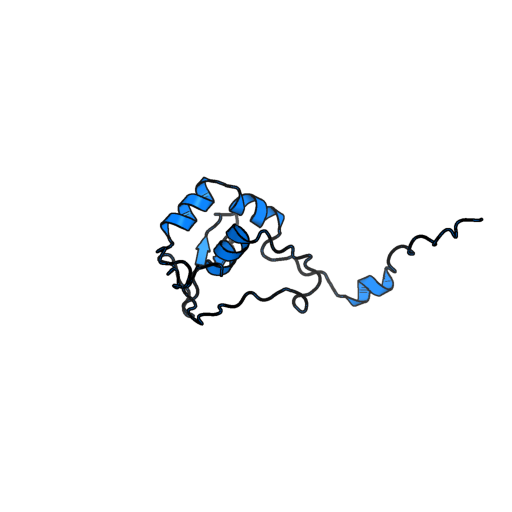0.762 -2.664 4.271 1.00 97.94 93 ALA A CA 1
ATOM 730 C C . ALA A 1 93 ? -0.378 -4.136 4.456 1.00 97.94 93 ALA A C 1
ATOM 732 O O . ALA A 1 93 ? 0.317 -4.463 5.415 1.00 97.94 93 ALA A O 1
ATOM 733 N N . TYR A 1 94 ? -0.812 -5.002 3.538 1.00 97.31 94 TYR A N 1
ATOM 734 C CA . TYR A 1 94 ? -0.524 -6.430 3.603 1.00 97.31 94 TYR A CA 1
ATOM 735 C C . TYR A 1 94 ? 0.980 -6.695 3.557 1.00 97.31 94 TYR A C 1
ATOM 737 O O . TYR A 1 94 ? 1.510 -7.346 4.449 1.00 97.31 94 TYR A O 1
ATOM 745 N N . GLN A 1 95 ? 1.696 -6.133 2.579 1.00 96.38 95 GLN A N 1
ATOM 746 C CA . GLN A 1 95 ? 3.135 -6.383 2.472 1.00 96.38 95 GLN A CA 1
ATOM 747 C C . GLN A 1 95 ? 3.956 -5.726 3.587 1.00 96.38 95 GLN A C 1
ATOM 749 O O . GLN A 1 95 ? 5.037 -6.208 3.918 1.00 96.38 95 GLN A O 1
ATOM 754 N N . LEU A 1 96 ? 3.462 -4.637 4.185 1.00 97.31 96 LEU A N 1
ATOM 755 C CA . LEU A 1 96 ? 4.083 -4.053 5.374 1.00 97.31 96 LEU A CA 1
ATOM 756 C C . LEU A 1 96 ? 4.005 -5.002 6.579 1.00 97.31 96 LEU A C 1
ATOM 758 O O . LEU A 1 96 ? 4.935 -5.022 7.379 1.00 97.31 96 LEU A O 1
ATOM 762 N N . ALA A 1 97 ? 2.917 -5.766 6.706 1.00 97.00 97 ALA A N 1
ATOM 763 C CA . ALA A 1 97 ? 2.700 -6.700 7.810 1.00 97.00 97 ALA A CA 1
ATOM 764 C C . ALA A 1 97 ? 3.317 -8.088 7.564 1.00 97.00 97 ALA A C 1
ATOM 766 O O . ALA A 1 97 ? 3.896 -8.665 8.478 1.00 97.00 97 ALA A O 1
ATOM 767 N N . HIS A 1 98 ? 3.214 -8.602 6.336 1.00 95.69 98 HIS A N 1
ATOM 768 C CA . HIS A 1 98 ? 3.526 -9.998 5.994 1.00 95.69 98 HIS A CA 1
ATOM 769 C C . HIS A 1 98 ? 4.779 -10.163 5.127 1.00 95.69 98 HIS A C 1
ATOM 771 O O . HIS A 1 98 ? 5.185 -11.282 4.828 1.00 95.69 98 HIS A O 1
ATOM 777 N N . GLY A 1 99 ? 5.411 -9.059 4.726 1.00 93.88 99 GLY A N 1
ATOM 778 C CA . GLY A 1 99 ? 6.592 -9.065 3.868 1.00 93.88 99 GLY A CA 1
ATOM 779 C C . GLY A 1 99 ? 6.283 -8.901 2.378 1.00 93.88 99 GLY A C 1
ATOM 780 O O . GLY A 1 99 ? 5.138 -8.821 1.934 1.00 93.88 99 GLY A O 1
ATOM 781 N N . ILE A 1 100 ? 7.351 -8.784 1.590 1.00 92.06 100 ILE A N 1
ATOM 782 C CA . ILE A 1 100 ? 7.272 -8.502 0.153 1.00 92.06 100 ILE A CA 1
ATOM 783 C C . ILE A 1 100 ? 6.810 -9.757 -0.585 1.00 92.06 100 ILE A C 1
ATOM 785 O O . ILE A 1 100 ? 7.434 -10.808 -0.464 1.00 92.06 100 ILE A O 1
ATOM 789 N N . ILE A 1 101 ? 5.770 -9.622 -1.407 1.00 87.38 101 ILE A N 1
ATOM 790 C CA . ILE A 1 101 ? 5.412 -10.636 -2.394 1.00 87.38 101 ILE A CA 1
ATOM 791 C C . ILE A 1 101 ? 6.395 -10.486 -3.549 1.00 87.38 101 ILE A C 1
ATOM 793 O O . ILE A 1 101 ? 6.368 -9.487 -4.277 1.00 87.38 101 ILE A O 1
ATOM 797 N N . ASP A 1 102 ? 7.284 -11.462 -3.697 1.00 76.81 102 ASP A N 1
ATOM 798 C CA . ASP A 1 102 ? 8.225 -11.468 -4.805 1.00 76.81 102 ASP A CA 1
ATOM 799 C C . ASP A 1 102 ? 7.503 -11.879 -6.091 1.00 76.81 102 ASP A C 1
ATOM 801 O O . ASP A 1 102 ? 6.886 -12.942 -6.170 1.00 76.81 102 ASP A O 1
ATOM 805 N N . ARG A 1 103 ? 7.533 -10.999 -7.093 1.00 73.12 103 ARG A N 1
ATOM 806 C CA . ARG A 1 103 ? 6.957 -11.258 -8.413 1.00 73.12 103 ARG A CA 1
ATOM 807 C C . ARG A 1 103 ? 8.101 -11.346 -9.397 1.00 73.12 103 ARG A C 1
ATOM 809 O O . ARG A 1 103 ? 8.804 -10.362 -9.617 1.00 73.12 103 ARG A O 1
ATOM 816 N N . LEU A 1 104 ? 8.243 -12.507 -10.023 1.00 58.22 104 LEU A N 1
ATOM 817 C CA . LEU A 1 104 ? 9.332 -12.756 -10.962 1.00 58.22 104 LEU A CA 1
ATOM 818 C C . LEU A 1 104 ? 9.040 -12.191 -12.367 1.00 58.22 104 LEU A C 1
ATOM 820 O O . LEU A 1 104 ? 9.965 -12.044 -13.154 1.00 58.22 104 LEU A O 1
ATOM 824 N N . GLY A 1 105 ? 7.788 -11.825 -12.687 1.00 54.97 105 GLY A N 1
ATOM 825 C CA . GLY A 1 105 ? 7.437 -11.149 -13.951 1.00 54.97 105 GLY A CA 1
ATOM 826 C C . GLY A 1 105 ? 7.307 -12.048 -15.181 1.00 54.97 105 GLY A C 1
ATOM 827 O O . GLY A 1 105 ? 7.306 -11.555 -16.304 1.00 54.97 105 GLY A O 1
ATOM 828 N N . TRP A 1 106 ? 7.184 -13.361 -14.988 1.00 51.38 106 TRP A N 1
ATOM 829 C CA . TRP A 1 106 ? 7.159 -14.317 -16.100 1.00 51.38 106 TRP A CA 1
ATOM 830 C C . TRP A 1 106 ? 5.752 -14.569 -16.647 1.00 51.38 106 TRP A C 1
ATOM 832 O O . TRP A 1 106 ? 5.597 -14.772 -17.844 1.00 51.38 106 TRP A O 1
ATOM 842 N N . SER A 1 107 ? 4.700 -14.488 -15.824 1.00 56.34 107 SER A N 1
ATOM 843 C CA . SER A 1 107 ? 3.321 -14.546 -16.319 1.00 56.34 107 SER A CA 1
ATOM 844 C C . SER A 1 107 ? 2.341 -13.910 -15.330 1.00 56.34 107 SER A C 1
ATOM 846 O O . SER A 1 107 ? 2.442 -14.120 -14.125 1.00 56.34 107 SER A O 1
ATOM 848 N N . ALA A 1 108 ? 1.349 -13.171 -15.836 1.00 59.56 108 ALA A N 1
ATOM 849 C CA . ALA A 1 108 ? 0.249 -12.661 -15.009 1.00 59.56 108 ALA A CA 1
ATOM 850 C C . ALA A 1 108 ? -0.677 -13.783 -14.491 1.00 59.56 108 ALA A C 1
ATOM 852 O O . ALA A 1 108 ? -1.486 -13.538 -13.603 1.00 59.56 108 ALA A O 1
ATOM 853 N N . LEU A 1 109 ? -0.568 -14.996 -15.047 1.00 61.72 109 LEU A N 1
ATOM 854 C CA . LEU A 1 109 ? -1.408 -16.149 -14.706 1.00 61.72 109 LEU A CA 1
ATOM 855 C C . LEU A 1 109 ? -0.993 -16.815 -13.390 1.00 61.72 109 LEU A C 1
ATOM 857 O O . LEU A 1 109 ? -1.794 -17.512 -12.778 1.00 61.72 109 LEU A O 1
ATOM 861 N N . THR A 1 110 ? 0.247 -16.596 -12.955 1.00 65.81 110 THR A N 1
ATOM 862 C CA . THR A 1 110 ? 0.815 -17.177 -11.729 1.00 65.81 110 THR A CA 1
ATOM 863 C C . THR A 1 110 ? 1.007 -16.145 -10.617 1.00 65.81 110 THR A C 1
ATOM 865 O O . THR A 1 110 ? 1.526 -16.478 -9.554 1.00 65.81 110 THR A O 1
ATOM 868 N N . ASP A 1 111 ? 0.627 -14.887 -10.853 1.00 73.44 111 ASP A N 1
ATOM 869 C CA . ASP A 1 111 ? 0.739 -13.830 -9.851 1.00 73.44 111 ASP A CA 1
ATOM 870 C C . ASP A 1 111 ? -0.315 -14.045 -8.747 1.00 73.44 111 ASP A C 1
ATOM 872 O O . ASP A 1 111 ? -1.508 -14.147 -9.050 1.00 73.44 111 ASP A O 1
ATOM 876 N N . PRO A 1 112 ? 0.072 -14.060 -7.457 1.00 79.06 112 PRO A N 1
ATOM 877 C CA . PRO A 1 112 ? -0.896 -14.164 -6.376 1.00 79.06 112 PRO A CA 1
ATOM 878 C C . PRO A 1 112 ? -1.818 -12.938 -6.355 1.00 79.06 112 PRO A C 1
ATOM 880 O O . PRO A 1 112 ? -1.376 -11.786 -6.476 1.00 79.06 112 PRO A O 1
ATOM 883 N N . ILE A 1 113 ? -3.111 -13.198 -6.160 1.00 83.81 113 ILE A N 1
ATOM 884 C CA . ILE A 1 113 ? -4.146 -12.176 -5.998 1.00 83.81 113 ILE A CA 1
ATOM 885 C C . ILE A 1 113 ? -4.404 -11.990 -4.505 1.00 83.81 113 ILE A C 1
ATOM 887 O O . ILE A 1 113 ? -4.667 -12.949 -3.783 1.00 83.81 113 ILE A O 1
ATOM 891 N N . LEU A 1 114 ? -4.329 -10.743 -4.045 1.00 88.31 114 LEU A N 1
ATOM 892 C CA . LEU A 1 114 ? -4.666 -10.375 -2.676 1.00 88.31 114 LEU A CA 1
ATOM 893 C C . LEU A 1 114 ? -6.128 -9.921 -2.620 1.00 88.31 114 LEU A C 1
ATOM 895 O O . LEU A 1 114 ? -6.491 -8.949 -3.281 1.00 88.31 114 LEU A O 1
ATOM 899 N N . CYS A 1 115 ? -6.935 -10.602 -1.808 1.00 90.94 115 CYS A N 1
ATOM 900 C CA . CYS A 1 115 ? -8.355 -10.309 -1.619 1.00 90.94 115 CYS A CA 1
ATOM 901 C C . CYS A 1 115 ? -8.644 -9.865 -0.182 1.00 90.94 115 CYS A C 1
ATOM 903 O O . CYS A 1 115 ? -7.961 -10.266 0.762 1.00 90.94 115 CYS A O 1
ATOM 905 N N . HIS A 1 116 ? -9.693 -9.065 -0.011 1.00 93.44 116 HIS A N 1
ATOM 906 C CA . HIS A 1 116 ? -10.255 -8.786 1.306 1.00 93.44 116 HIS A CA 1
ATOM 907 C C . HIS A 1 116 ? -11.066 -9.986 1.802 1.00 93.44 116 HIS A C 1
ATOM 909 O O . HIS A 1 116 ? -11.763 -10.617 1.018 1.00 93.44 116 HIS A O 1
ATOM 915 N N . ARG A 1 117 ? -11.039 -10.254 3.114 1.00 94.69 117 ARG A N 1
ATOM 916 C CA . ARG A 1 117 ? -12.015 -11.159 3.759 1.00 94.69 117 ARG A CA 1
ATOM 917 C C . ARG A 1 117 ? -13.313 -10.460 4.166 1.00 94.69 117 ARG A C 1
ATOM 919 O O . ARG A 1 117 ? -14.304 -11.110 4.453 1.00 94.69 117 ARG A O 1
ATOM 926 N N . CYS A 1 118 ? -13.269 -9.134 4.267 1.00 95.56 118 CYS A N 1
ATOM 927 C CA . CYS A 1 118 ? -14.355 -8.297 4.772 1.00 95.56 118 CYS A CA 1
ATOM 928 C C . CYS A 1 118 ? -15.183 -7.631 3.666 1.00 95.56 118 CYS A C 1
ATOM 930 O O . CYS A 1 118 ? -16.064 -6.838 3.985 1.00 95.56 118 CYS A O 1
ATOM 932 N N . ASP A 1 119 ? -14.829 -7.854 2.395 1.00 94.38 119 ASP A N 1
ATOM 933 C CA . ASP A 1 119 ? -15.425 -7.235 1.200 1.00 94.38 119 ASP A CA 1
ATOM 934 C C . ASP A 1 119 ? -15.521 -5.697 1.206 1.00 94.38 119 ASP A C 1
ATOM 936 O O . ASP A 1 119 ? -16.138 -5.082 0.337 1.00 94.38 119 ASP A O 1
ATOM 940 N N . TYR A 1 120 ? -14.832 -5.032 2.135 1.00 96.12 120 TYR A N 1
ATOM 941 C CA . TYR A 1 120 ? -14.723 -3.584 2.165 1.00 96.12 120 TYR A CA 1
ATOM 942 C C . TYR A 1 120 ? -13.474 -3.122 1.405 1.00 96.12 120 TYR A C 1
ATOM 944 O O . TYR A 1 120 ? -12.366 -3.132 1.942 1.00 96.12 120 TYR A O 1
ATOM 952 N N . ALA A 1 121 ? -13.658 -2.648 0.168 1.00 95.62 121 ALA A N 1
ATOM 953 C CA . ALA A 1 121 ? -12.578 -2.210 -0.733 1.00 95.62 121 ALA A CA 1
ATOM 954 C C . ALA A 1 121 ? -11.662 -1.101 -0.161 1.00 95.62 121 ALA A C 1
ATOM 956 O O . ALA A 1 121 ? -10.507 -0.954 -0.573 1.00 95.62 121 ALA A O 1
ATOM 957 N N . GLY A 1 122 ? -12.174 -0.307 0.786 1.00 96.81 122 GLY A N 1
ATOM 958 C CA . GLY A 1 122 ? -11.425 0.737 1.490 1.00 96.81 122 GLY A CA 1
ATOM 959 C C . GLY A 1 122 ? -10.651 0.238 2.715 1.00 96.81 122 GLY A C 1
ATOM 960 O O . GLY A 1 122 ? -10.044 1.047 3.417 1.00 96.81 122 GLY A O 1
ATOM 961 N N . CYS A 1 123 ? -10.685 -1.059 3.026 1.00 98.31 123 CYS A N 1
ATOM 962 C CA . CYS A 1 123 ? -10.013 -1.621 4.190 1.00 98.31 123 CYS A CA 1
ATOM 963 C C . CYS A 1 123 ? -8.491 -1.685 3.997 1.00 98.31 123 CYS A C 1
ATOM 965 O O . CYS A 1 123 ? -7.985 -2.021 2.932 1.00 98.31 123 CYS A O 1
ATOM 967 N N . THR A 1 124 ? -7.740 -1.402 5.058 1.00 98.31 124 THR A N 1
ATOM 968 C CA . THR A 1 124 ? -6.281 -1.588 5.121 1.00 98.31 124 THR A CA 1
ATOM 969 C C . THR A 1 124 ? -5.857 -2.450 6.304 1.00 98.31 124 THR A C 1
ATOM 971 O O . THR A 1 124 ? -4.683 -2.448 6.671 1.00 98.31 124 THR A O 1
ATOM 974 N N . ASN A 1 125 ? -6.790 -3.156 6.945 1.00 98.06 125 ASN A N 1
ATOM 975 C CA . ASN A 1 125 ? -6.431 -4.191 7.909 1.00 98.06 125 ASN A CA 1
ATOM 976 C C . ASN A 1 125 ? -5.759 -5.342 7.125 1.00 98.06 125 ASN A C 1
ATOM 978 O O . ASN A 1 125 ? -6.344 -5.786 6.137 1.00 98.06 125 ASN A O 1
ATOM 982 N N . PRO A 1 126 ? -4.525 -5.755 7.475 1.00 96.44 126 PRO A N 1
ATOM 983 C CA . PRO A 1 126 ? -3.786 -6.769 6.723 1.00 96.44 126 PRO A CA 1
ATOM 984 C C . PRO A 1 126 ? -4.232 -8.216 6.998 1.00 96.44 126 PRO A C 1
ATOM 986 O O . PRO A 1 126 ? -3.614 -9.126 6.445 1.00 96.44 126 PRO A O 1
ATOM 989 N N . ASN A 1 127 ? -5.235 -8.434 7.855 1.00 93.12 127 ASN A N 1
ATOM 990 C CA . ASN A 1 127 ? -5.684 -9.759 8.291 1.00 93.12 127 ASN A CA 1
ATOM 991 C C . ASN A 1 127 ? -6.969 -10.219 7.596 1.00 93.12 127 ASN A C 1
ATOM 993 O O . ASN A 1 127 ? -7.890 -9.390 7.415 1.00 93.12 127 ASN A O 1
#

Secondary structure (DSSP, 8-state):
-----PPPPPPPPHHHHHTT-SPPPPSS-HHHHHHHHH-HHHHHHHHTTB----TTS--BB-S-B-TTS-BEEE----SSSS-TTEEEHHHHHHHHHH------SS-TTSSPPP--SS--TTB----

Organism: NCBI:txid161920

Sequence (127 aa):
MTAALFPLPAAPDTQQLSLLGDPRPVRTPATLWRIWLTDPATRQRFENKRYRRGPDQCWPWIGAISSTGHGSFRAASLPGLSRRGTVPAHLYAYQLAHGIIDRLGWSALTDPILCHRCDYAGCTNPN